Protein AF-A0A254SM49-F1 (afdb_monomer_lite)

Structure (mmCIF, N/CA/C/O backbone):
data_AF-A0A254SM49-F1
#
_entry.id   AF-A0A254SM49-F1
#
loop_
_atom_site.group_PDB
_atom_site.id
_atom_site.type_symbol
_atom_site.label_atom_id
_atom_site.label_alt_id
_atom_site.label_comp_id
_atom_site.label_asym_id
_atom_site.label_entity_id
_atom_site.label_seq_id
_atom_site.pdbx_PDB_ins_code
_atom_site.Cartn_x
_atom_site.Cartn_y
_atom_site.Cartn_z
_atom_site.occupancy
_atom_site.B_iso_or_equiv
_atom_site.auth_seq_id
_atom_site.auth_comp_id
_atom_site.auth_asym_id
_atom_site.auth_atom_id
_atom_site.pdbx_PDB_model_num
ATOM 1 N N . MET A 1 1 ? 2.654 16.480 -33.241 1.00 51.47 1 MET A N 1
ATOM 2 C CA . MET A 1 1 ? 3.332 15.206 -33.531 1.00 51.47 1 MET A CA 1
ATOM 3 C C . MET A 1 1 ? 2.911 14.262 -32.435 1.00 51.47 1 MET A C 1
ATOM 5 O O . MET A 1 1 ? 3.313 14.449 -31.296 1.00 51.47 1 MET A O 1
ATOM 9 N N . ILE A 1 2 ? 1.938 13.409 -32.737 1.00 61.47 2 ILE A N 1
ATOM 10 C CA . ILE A 1 2 ? 1.601 12.290 -31.869 1.00 61.47 2 ILE A CA 1
ATOM 11 C C . ILE A 1 2 ? 2.557 11.193 -32.319 1.00 61.47 2 ILE A C 1
ATOM 13 O O . ILE A 1 2 ? 2.415 10.618 -33.396 1.00 61.47 2 ILE A O 1
ATOM 17 N N . ASP A 1 3 ? 3.630 11.047 -31.557 1.00 65.56 3 ASP A N 1
ATOM 18 C CA . ASP A 1 3 ? 4.567 9.953 -31.724 1.00 65.56 3 ASP A CA 1
ATOM 19 C C . ASP A 1 3 ? 3.916 8.757 -31.025 1.00 65.56 3 ASP A C 1
ATOM 21 O O . ASP A 1 3 ? 3.943 8.640 -29.803 1.00 65.56 3 ASP A O 1
ATOM 25 N N . ASP A 1 4 ? 3.225 7.932 -31.818 1.00 82.25 4 ASP A N 1
ATOM 26 C CA . ASP A 1 4 ? 2.298 6.865 -31.393 1.00 82.25 4 ASP A CA 1
ATOM 27 C C . ASP A 1 4 ? 2.950 5.709 -30.602 1.00 82.25 4 ASP A C 1
ATOM 29 O O . ASP A 1 4 ? 2.346 4.646 -30.461 1.00 82.25 4 ASP A O 1
ATOM 33 N N . TYR A 1 5 ? 4.194 5.854 -30.138 1.00 84.88 5 TYR A N 1
ATOM 34 C CA . TYR A 1 5 ? 4.980 4.806 -29.471 1.00 84.88 5 TYR A CA 1
ATOM 35 C C . TYR A 1 5 ? 5.041 3.470 -30.241 1.00 84.88 5 TYR A C 1
ATOM 37 O O . TYR A 1 5 ? 5.413 2.444 -29.672 1.00 84.88 5 TYR A O 1
ATOM 45 N N . LYS A 1 6 ? 4.666 3.448 -31.531 1.00 86.44 6 LYS A N 1
ATOM 46 C CA . LYS A 1 6 ? 4.581 2.239 -32.376 1.00 86.44 6 LYS A CA 1
ATOM 47 C C . LYS A 1 6 ? 5.923 1.530 -32.518 1.00 86.44 6 LYS A C 1
ATOM 49 O O . LYS A 1 6 ? 5.968 0.337 -32.780 1.00 86.44 6 LYS A O 1
ATOM 54 N N . ASP A 1 7 ? 7.005 2.272 -32.356 1.00 85.25 7 ASP A N 1
ATOM 55 C CA . ASP A 1 7 ? 8.380 1.796 -32.365 1.00 85.25 7 ASP A CA 1
ATOM 56 C C . ASP A 1 7 ? 8.784 1.069 -31.071 1.00 85.25 7 ASP A C 1
ATOM 58 O O . ASP A 1 7 ? 9.742 0.296 -31.092 1.00 85.25 7 ASP A O 1
ATOM 62 N N . ILE A 1 8 ? 8.062 1.282 -29.962 1.00 86.38 8 ILE A N 1
ATOM 63 C CA . ILE A 1 8 ? 8.417 0.727 -28.648 1.00 86.38 8 ILE A CA 1
ATOM 64 C C . ILE A 1 8 ? 7.331 -0.119 -27.972 1.00 86.38 8 ILE A C 1
ATOM 66 O O . ILE A 1 8 ? 7.657 -0.900 -27.079 1.00 86.38 8 ILE A O 1
ATOM 70 N N . ILE A 1 9 ? 6.058 0.011 -28.356 1.00 88.75 9 ILE A N 1
ATOM 71 C CA . ILE A 1 9 ? 4.930 -0.606 -27.635 1.00 88.75 9 ILE A CA 1
ATOM 72 C C . ILE A 1 9 ? 4.926 -2.138 -27.705 1.00 88.75 9 ILE A C 1
ATOM 74 O O . ILE A 1 9 ? 4.572 -2.794 -26.726 1.00 88.75 9 ILE A O 1
ATOM 78 N N . ASP A 1 10 ? 5.388 -2.698 -28.823 1.00 88.81 10 ASP A N 1
ATOM 79 C CA . ASP A 1 10 ? 5.465 -4.145 -29.050 1.00 88.81 10 ASP A CA 1
ATOM 80 C C . ASP A 1 10 ? 6.827 -4.741 -28.650 1.00 88.81 10 ASP A C 1
ATOM 82 O O . ASP A 1 10 ? 7.077 -5.935 -28.845 1.00 88.81 10 ASP A O 1
ATOM 86 N N . LEU A 1 11 ? 7.736 -3.933 -28.087 1.00 86.69 11 LEU A N 1
ATOM 87 C CA . LEU A 1 11 ? 9.041 -4.429 -27.664 1.00 86.69 11 LEU A CA 1
ATOM 88 C C . LEU A 1 11 ? 8.904 -5.371 -26.458 1.00 86.69 11 LEU A C 1
ATOM 90 O O . LEU A 1 11 ? 8.193 -5.074 -25.492 1.00 86.69 11 LEU A O 1
ATOM 94 N N . PRO A 1 12 ? 9.631 -6.502 -26.454 1.00 86.31 12 PRO A N 1
ATOM 95 C CA . PRO A 1 12 ? 9.642 -7.388 -25.306 1.00 86.31 12 PRO A CA 1
ATOM 96 C C . PRO A 1 12 ? 10.266 -6.679 -24.103 1.00 86.31 12 PRO A C 1
ATOM 98 O O . PRO A 1 12 ? 11.292 -6.006 -24.208 1.00 86.31 12 PRO A O 1
ATOM 101 N N . TYR A 1 13 ? 9.681 -6.883 -22.921 1.00 82.44 13 TYR A N 1
ATOM 102 C CA . TYR A 1 13 ? 10.287 -6.390 -21.689 1.00 82.44 13 TYR A CA 1
ATOM 103 C C . TYR A 1 13 ? 11.689 -7.011 -21.527 1.00 82.44 13 TYR A C 1
ATOM 105 O O . TYR A 1 13 ? 11.801 -8.240 -21.591 1.00 82.44 13 TYR A O 1
ATOM 113 N N . PRO A 1 14 ? 12.740 -6.226 -21.222 1.00 82.56 14 PRO A N 1
ATOM 114 C CA . PRO A 1 14 ? 14.141 -6.665 -21.235 1.00 82.56 14 PRO A CA 1
ATOM 115 C C . PRO A 1 14 ? 14.518 -7.536 -20.016 1.00 82.56 14 PRO A C 1
ATOM 117 O O . PRO A 1 14 ? 15.490 -7.277 -19.311 1.00 82.56 14 PRO A O 1
ATOM 120 N N . ARG A 1 15 ? 13.734 -8.580 -19.696 1.00 72.00 15 ARG A N 1
ATOM 121 C CA . ARG A 1 15 ? 13.991 -9.460 -18.534 1.00 72.00 15 ARG A CA 1
ATOM 122 C C . ARG A 1 15 ? 15.214 -10.352 -18.736 1.00 72.00 15 ARG A C 1
ATOM 124 O O . ARG A 1 15 ? 15.779 -10.792 -17.741 1.00 72.00 15 ARG A O 1
ATOM 131 N N . ASN A 1 16 ? 15.548 -10.659 -19.985 1.00 73.81 16 ASN A N 1
ATOM 132 C CA . ASN A 1 16 ? 16.582 -11.607 -20.398 1.00 73.81 16 ASN A CA 1
ATOM 133 C C . ASN A 1 16 ? 17.760 -10.942 -21.128 1.00 73.81 16 ASN A C 1
ATOM 135 O O . ASN A 1 16 ? 18.714 -11.635 -21.468 1.00 73.81 16 ASN A O 1
ATOM 139 N N . ASP A 1 17 ? 17.719 -9.626 -21.352 1.00 84.19 17 ASP A N 1
ATOM 140 C CA . ASP A 1 17 ? 18.880 -8.890 -21.844 1.00 84.19 17 ASP A CA 1
ATOM 141 C C . ASP A 1 17 ? 19.902 -8.756 -20.706 1.00 84.19 17 ASP A C 1
ATOM 143 O O . ASP A 1 17 ? 19.701 -8.023 -19.734 1.00 84.19 17 ASP A O 1
ATOM 147 N N . TRP A 1 18 ? 21.003 -9.500 -20.820 1.00 76.50 18 TRP A N 1
ATOM 148 C CA . TRP A 1 18 ? 22.087 -9.511 -19.839 1.00 76.50 18 TRP A CA 1
ATOM 149 C C . TRP A 1 18 ? 22.707 -8.121 -19.633 1.00 76.50 18 TRP A C 1
ATOM 151 O O . TRP A 1 18 ? 23.022 -7.746 -18.503 1.00 76.50 18 TRP A O 1
ATOM 161 N N . ASN A 1 19 ? 22.831 -7.323 -20.699 1.00 84.81 19 ASN A N 1
ATOM 162 C CA . ASN A 1 19 ? 23.372 -5.967 -20.621 1.00 84.81 19 ASN A CA 1
ATOM 163 C C . ASN A 1 19 ? 22.433 -5.044 -19.828 1.00 84.81 19 ASN A C 1
ATOM 165 O O . ASN A 1 19 ? 22.891 -4.210 -19.046 1.00 84.81 19 ASN A O 1
ATOM 169 N N . PHE A 1 20 ? 21.119 -5.229 -19.977 1.00 84.69 20 PHE A N 1
ATOM 170 C CA . PHE A 1 20 ? 20.117 -4.506 -19.196 1.00 84.69 20 PHE A CA 1
ATOM 171 C C . PHE A 1 20 ? 20.118 -4.938 -17.723 1.00 84.69 20 PHE A C 1
ATOM 173 O O . PHE A 1 20 ? 20.151 -4.094 -16.828 1.00 84.69 20 PHE A O 1
ATOM 180 N N . LEU A 1 21 ? 20.128 -6.246 -17.454 1.00 84.19 21 LEU A N 1
ATOM 181 C CA . LEU A 1 21 ? 20.020 -6.790 -16.098 1.00 84.19 21 LEU A CA 1
ATOM 182 C C . LEU A 1 21 ? 21.266 -6.510 -15.241 1.00 84.19 21 LEU A C 1
ATOM 184 O O . LEU A 1 21 ? 21.143 -6.311 -14.033 1.00 84.19 21 LEU A O 1
ATOM 188 N N . MET A 1 22 ? 22.450 -6.446 -15.861 1.00 83.00 22 MET A N 1
ATOM 189 C CA . MET A 1 22 ? 23.697 -6.068 -15.189 1.00 83.00 22 MET A CA 1
ATOM 190 C C . MET A 1 22 ? 23.719 -4.580 -14.809 1.00 83.00 22 MET A C 1
ATOM 192 O O . MET A 1 22 ? 24.203 -4.229 -13.735 1.00 83.00 22 MET A O 1
ATOM 196 N N . LYS A 1 23 ? 23.158 -3.708 -15.659 1.00 89.25 23 LYS A N 1
ATOM 197 C CA . LYS A 1 23 ? 23.016 -2.268 -15.375 1.00 89.25 23 LYS A CA 1
ATOM 198 C C . LYS A 1 23 ? 21.899 -1.972 -14.371 1.00 89.25 23 LYS A C 1
ATOM 200 O O . LYS A 1 23 ? 22.012 -1.029 -13.592 1.00 89.25 23 LYS A O 1
ATOM 205 N N . HIS A 1 24 ? 20.837 -2.777 -14.377 1.00 87.12 24 HIS A N 1
ATOM 206 C CA . HIS A 1 24 ? 19.652 -2.608 -13.536 1.00 87.12 24 HIS A CA 1
ATOM 207 C C . HIS A 1 24 ? 19.318 -3.906 -12.782 1.00 87.12 24 HIS A C 1
ATOM 209 O O . HIS A 1 24 ? 18.345 -4.595 -13.115 1.00 87.12 24 HIS A O 1
ATOM 215 N N . PRO A 1 25 ? 20.105 -4.259 -11.749 1.00 87.81 25 PRO A N 1
ATOM 216 C CA . PRO A 1 25 ? 19.860 -5.465 -10.975 1.00 87.81 25 PRO A CA 1
ATOM 217 C C . PRO A 1 25 ? 18.499 -5.404 -10.273 1.00 87.81 25 PRO A C 1
ATOM 219 O O . PRO A 1 25 ? 18.100 -4.389 -9.697 1.00 87.81 25 PRO A O 1
ATOM 222 N N . ARG A 1 26 ? 17.771 -6.526 -10.293 1.00 87.06 26 ARG A N 1
ATOM 223 C CA . ARG A 1 26 ? 16.476 -6.652 -9.611 1.00 87.06 26 ARG A CA 1
ATOM 224 C C . ARG A 1 26 ? 16.673 -6.565 -8.100 1.00 87.06 26 ARG A C 1
ATOM 226 O O . ARG A 1 26 ? 17.464 -7.304 -7.518 1.00 87.06 26 ARG A O 1
ATOM 233 N N . MET A 1 27 ? 15.870 -5.733 -7.447 1.00 92.25 27 MET A N 1
ATOM 234 C CA . MET A 1 27 ? 15.808 -5.711 -5.990 1.00 92.25 27 MET A CA 1
ATOM 235 C C . MET A 1 27 ? 15.246 -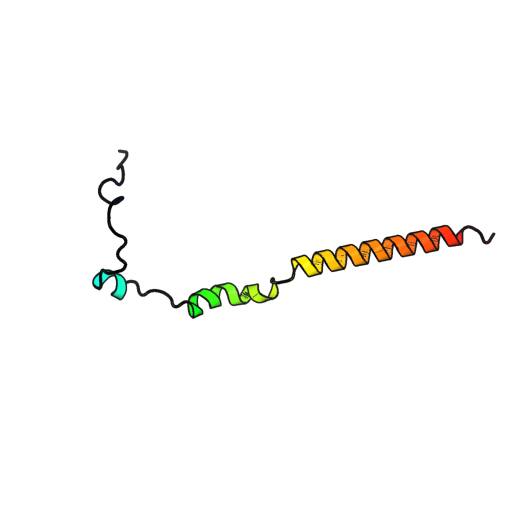7.038 -5.452 1.00 92.25 27 MET A C 1
ATOM 237 O O . MET A 1 27 ? 14.221 -7.533 -5.931 1.00 92.25 27 MET A O 1
ATOM 241 N N . SER A 1 28 ? 15.895 -7.606 -4.430 1.00 94.38 28 SER A N 1
ATOM 242 C CA . SER A 1 28 ? 15.420 -8.827 -3.768 1.00 94.38 28 SER A CA 1
ATOM 243 C C . SER A 1 28 ? 14.051 -8.621 -3.106 1.00 94.38 28 SER A C 1
ATOM 245 O O . SER A 1 28 ? 13.670 -7.507 -2.744 1.00 94.38 28 SER A O 1
ATOM 247 N N . VAL A 1 29 ? 13.288 -9.703 -2.921 1.00 92.88 29 VAL A N 1
ATOM 248 C CA . VAL A 1 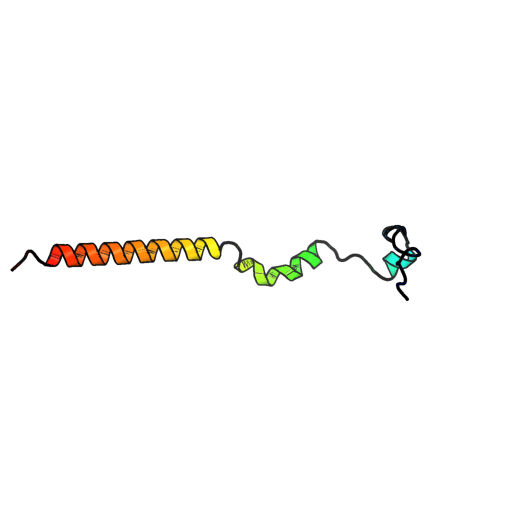29 ? 11.991 -9.662 -2.211 1.00 92.88 29 VAL A CA 1
ATOM 249 C C . VAL A 1 29 ? 12.159 -9.102 -0.794 1.00 92.88 29 VAL A C 1
ATOM 251 O O . VAL A 1 29 ? 11.388 -8.239 -0.389 1.00 92.88 29 VAL A O 1
ATOM 254 N N . ALA A 1 30 ? 13.195 -9.532 -0.069 1.00 95.50 30 ALA A N 1
ATOM 255 C CA . ALA A 1 30 ? 13.461 -9.074 1.293 1.00 95.50 30 ALA A CA 1
ATOM 256 C C . ALA A 1 30 ? 13.739 -7.562 1.364 1.00 95.50 30 ALA A C 1
ATOM 258 O O . ALA A 1 30 ? 13.201 -6.877 2.229 1.00 95.50 30 ALA A O 1
ATOM 259 N N . ASN A 1 31 ? 14.525 -7.018 0.428 1.00 95.00 31 ASN A N 1
ATOM 260 C CA . ASN A 1 31 ? 14.788 -5.577 0.380 1.00 95.00 31 ASN A CA 1
ATOM 261 C C . ASN A 1 31 ? 13.533 -4.779 0.007 1.00 95.00 31 ASN A C 1
ATOM 263 O O . ASN A 1 31 ? 13.303 -3.720 0.582 1.00 95.00 31 ASN A O 1
ATOM 267 N N . ARG A 1 32 ? 12.678 -5.320 -0.873 1.00 94.81 32 ARG A N 1
ATOM 268 C CA . ARG A 1 32 ? 11.358 -4.732 -1.147 1.00 94.81 32 ARG A CA 1
ATOM 269 C C . ARG A 1 32 ? 10.471 -4.719 0.100 1.00 94.81 32 ARG A C 1
ATOM 271 O O . ARG A 1 32 ? 9.832 -3.712 0.368 1.00 94.81 32 ARG A O 1
ATOM 278 N N . ALA A 1 33 ? 10.467 -5.793 0.892 1.00 93.12 33 ALA A N 1
ATOM 279 C CA . ALA A 1 33 ? 9.677 -5.873 2.122 1.00 93.12 33 ALA A CA 1
ATOM 280 C C . ALA A 1 33 ? 10.122 -4.854 3.186 1.00 93.12 33 ALA A C 1
ATOM 282 O O . ALA A 1 33 ? 9.281 -4.298 3.888 1.00 93.12 33 ALA A O 1
ATOM 283 N N . LYS A 1 34 ? 11.425 -4.549 3.274 1.00 93.81 34 LYS A N 1
ATOM 284 C CA . LYS A 1 34 ? 11.954 -3.550 4.220 1.00 93.81 34 LYS A CA 1
ATOM 285 C C . LYS A 1 34 ? 11.348 -2.157 4.041 1.00 93.81 34 LYS A C 1
ATOM 287 O O . LYS A 1 34 ? 11.186 -1.462 5.037 1.00 93.81 34 LYS A O 1
ATOM 292 N N . ILE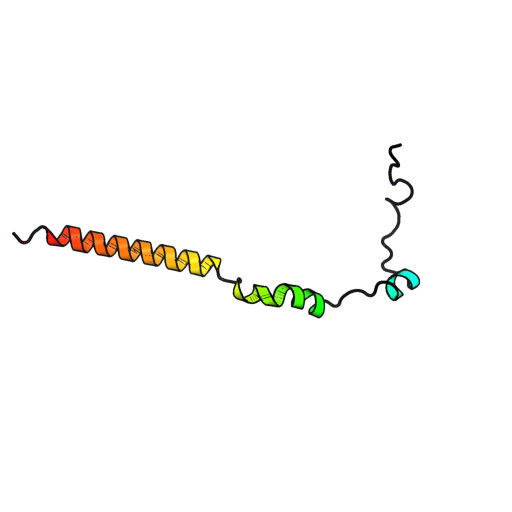 A 1 35 ? 10.957 -1.779 2.820 1.00 93.06 35 ILE A N 1
ATOM 293 C CA .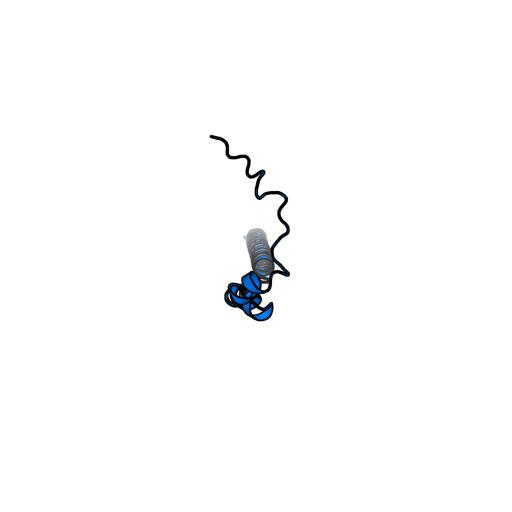 ILE A 1 35 ? 10.271 -0.503 2.536 1.00 93.06 35 ILE A CA 1
ATOM 294 C C . ILE A 1 35 ? 8.973 -0.386 3.353 1.00 93.06 35 ILE A C 1
ATOM 296 O O . ILE A 1 35 ? 8.612 0.697 3.800 1.00 93.06 35 ILE A O 1
ATOM 300 N N . PHE A 1 36 ? 8.306 -1.514 3.604 1.00 92.00 36 PHE A N 1
ATOM 301 C CA . PHE A 1 36 ? 7.046 -1.580 4.341 1.00 92.00 36 PHE A CA 1
ATOM 302 C C . PHE A 1 36 ? 7.223 -1.890 5.833 1.00 92.00 36 PHE A C 1
ATOM 304 O O . PHE A 1 36 ? 6.251 -1.849 6.583 1.00 92.00 36 PHE A O 1
ATOM 311 N N . SER A 1 37 ? 8.451 -2.162 6.291 1.00 89.81 37 SER A N 1
ATOM 312 C CA . SER A 1 37 ? 8.739 -2.455 7.701 1.00 89.81 37 SER A CA 1
ATOM 313 C C . SER A 1 37 ? 8.291 -1.347 8.669 1.00 89.81 37 SER A C 1
ATOM 315 O O . SER A 1 37 ? 7.762 -1.702 9.721 1.00 89.81 37 SER A O 1
ATOM 317 N N . PRO A 1 38 ? 8.438 -0.039 8.360 1.00 93.44 38 PRO A N 1
ATOM 318 C CA . PRO A 1 38 ? 7.973 1.032 9.248 1.00 93.44 38 PRO A CA 1
ATOM 319 C C . PRO A 1 38 ? 6.456 1.038 9.480 1.00 93.44 38 PRO A C 1
ATOM 321 O O . PRO A 1 38 ? 5.991 1.527 10.502 1.00 93.44 38 PRO A O 1
ATOM 324 N N . PHE A 1 39 ? 5.679 0.468 8.555 1.00 89.69 39 PHE A N 1
ATOM 325 C CA . PHE A 1 39 ? 4.217 0.437 8.620 1.00 89.69 39 PHE A CA 1
ATOM 326 C C . PHE A 1 39 ? 3.667 -0.873 9.193 1.00 89.69 39 PHE A C 1
ATOM 328 O O . PHE A 1 39 ? 2.454 -1.050 9.258 1.00 89.69 39 PHE A O 1
ATOM 335 N N . ALA A 1 40 ? 4.531 -1.793 9.638 1.00 88.94 40 ALA A N 1
ATOM 336 C CA . ALA A 1 40 ? 4.104 -3.085 10.173 1.00 88.94 40 ALA A CA 1
ATOM 337 C C . ALA A 1 40 ? 3.142 -2.947 11.370 1.00 88.94 40 ALA A C 1
ATOM 339 O O . ALA A 1 40 ? 2.229 -3.756 11.517 1.00 88.94 40 ALA A O 1
ATOM 340 N N . ALA A 1 41 ? 3.308 -1.894 12.176 1.00 86.81 41 ALA A N 1
ATOM 341 C CA . ALA A 1 41 ? 2.451 -1.590 13.321 1.00 86.81 41 ALA A CA 1
ATOM 342 C C . ALA A 1 41 ? 1.025 -1.141 12.943 1.00 86.81 41 ALA A C 1
ATOM 344 O O . ALA A 1 41 ? 0.138 -1.195 13.788 1.00 86.81 41 ALA A O 1
ATOM 345 N N . LEU A 1 42 ? 0.786 -0.717 11.693 1.00 88.62 42 LEU A N 1
ATOM 346 C CA . LEU A 1 42 ? -0.551 -0.324 11.225 1.00 88.62 42 LEU A CA 1
ATOM 347 C C . LEU A 1 42 ? -1.459 -1.528 10.947 1.00 88.62 42 LEU A C 1
ATOM 349 O O . LEU A 1 42 ? -2.668 -1.376 10.773 1.00 88.62 42 LEU A O 1
ATOM 353 N N . ARG A 1 43 ? -0.902 -2.739 10.904 1.00 88.50 43 ARG A N 1
ATOM 354 C CA . ARG A 1 43 ? -1.699 -3.957 10.786 1.00 88.50 43 ARG A CA 1
ATOM 355 C C . ARG A 1 43 ? -2.545 -4.138 12.049 1.00 88.50 43 ARG A C 1
ATOM 357 O O . ARG A 1 43 ? -2.001 -4.118 13.148 1.00 88.50 43 ARG A O 1
ATOM 364 N N . GLY A 1 44 ? -3.850 -4.356 11.903 1.00 87.56 44 GLY A N 1
ATOM 365 C CA . GLY A 1 44 ? -4.745 -4.500 13.057 1.00 87.56 44 GLY A CA 1
ATOM 366 C C . GLY A 1 44 ? -5.236 -3.167 13.644 1.00 87.56 44 GLY A C 1
ATOM 367 O O . GLY A 1 44 ? -5.939 -3.164 14.650 1.00 87.56 44 GLY A O 1
ATOM 368 N N . HIS A 1 45 ? -4.821 -2.023 13.083 1.00 91.25 45 HIS A N 1
ATOM 369 C CA . HIS A 1 45 ? -5.173 -0.709 13.624 1.00 91.25 45 HIS A CA 1
ATOM 370 C C . HIS A 1 45 ? -6.662 -0.383 13.445 1.00 91.25 45 HIS A C 1
ATOM 372 O O . HIS A 1 45 ? -7.275 0.175 14.349 1.00 91.25 45 HIS A O 1
ATOM 378 N N . ASN A 1 46 ? -7.260 -0.762 12.311 1.00 89.69 46 ASN A N 1
ATOM 379 C CA . ASN A 1 46 ? -8.682 -0.516 12.049 1.00 89.69 46 ASN A CA 1
ATOM 380 C C . ASN A 1 46 ? -9.579 -1.335 12.984 1.00 89.69 46 ASN A C 1
ATOM 382 O O . ASN A 1 46 ? -10.596 -0.840 13.454 1.00 89.69 46 ASN A O 1
ATOM 386 N N . GLU A 1 47 ? -9.174 -2.566 13.285 1.00 92.81 47 GLU A N 1
ATOM 387 C CA . GLU A 1 47 ? -9.853 -3.453 14.221 1.00 92.81 47 GLU A CA 1
ATOM 388 C C . GLU A 1 47 ? -9.823 -2.873 15.640 1.00 92.81 47 GLU A C 1
ATOM 390 O O . GLU A 1 47 ? -10.853 -2.843 16.304 1.00 92.81 47 GLU A O 1
ATOM 395 N N . LYS A 1 48 ? -8.679 -2.318 16.066 1.00 91.88 48 LYS A N 1
ATOM 396 C CA . LYS A 1 48 ? -8.571 -1.608 17.350 1.00 91.88 48 LYS A CA 1
ATOM 397 C C . LYS A 1 48 ? -9.438 -0.351 17.410 1.00 91.88 48 LYS A C 1
ATOM 399 O O . LYS A 1 48 ? -10.052 -0.101 18.438 1.00 91.88 48 LYS A O 1
ATOM 404 N N . ILE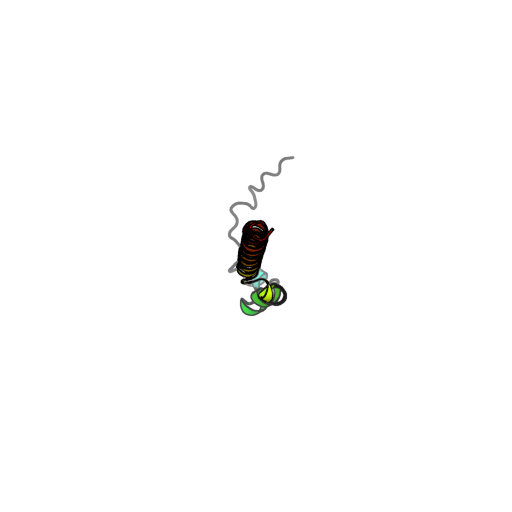 A 1 49 ? -9.505 0.429 16.325 1.00 93.50 49 ILE A N 1
ATOM 405 C CA . ILE A 1 49 ? -10.400 1.596 16.259 1.00 93.50 49 ILE A CA 1
ATOM 406 C C . ILE A 1 49 ? -11.856 1.161 16.456 1.00 93.50 49 ILE A C 1
ATOM 408 O O . ILE A 1 49 ? -12.575 1.791 17.227 1.00 93.50 49 ILE A O 1
ATOM 412 N N . ALA A 1 50 ? -12.284 0.101 15.766 1.00 95.00 50 ALA A N 1
ATOM 413 C CA . ALA A 1 50 ? -13.642 -0.414 15.892 1.00 95.00 50 ALA A CA 1
ATOM 414 C C . ALA A 1 50 ? -13.928 -0.899 17.321 1.00 95.00 50 ALA A C 1
ATOM 416 O O . ALA A 1 50 ? -14.941 -0.519 17.892 1.00 95.00 50 ALA A O 1
ATOM 417 N N . GLU A 1 51 ? -13.009 -1.653 17.931 1.00 94.44 51 GLU A N 1
ATOM 418 C CA . GLU A 1 51 ? -13.136 -2.117 19.318 1.00 94.44 51 GLU A CA 1
ATOM 419 C C . GLU A 1 51 ? -13.308 -0.954 20.308 1.00 94.44 51 GLU A C 1
ATOM 421 O O . GLU A 1 51 ? -14.206 -0.986 21.146 1.00 94.44 51 GLU A O 1
ATOM 426 N N . THR A 1 52 ? -12.495 0.101 20.189 1.00 93.56 52 THR A N 1
ATOM 427 C CA . THR A 1 52 ? -12.622 1.292 21.045 1.00 93.56 52 THR A CA 1
ATOM 428 C C . THR A 1 52 ? -13.945 2.029 20.820 1.00 93.56 52 THR A C 1
ATOM 430 O O . THR A 1 52 ? -14.526 2.543 21.772 1.00 93.56 52 THR A O 1
ATOM 433 N N . ALA A 1 53 ? -14.441 2.083 19.580 1.00 95.06 53 ALA A N 1
ATOM 434 C CA . ALA A 1 53 ? -15.730 2.701 19.284 1.00 95.06 53 ALA A CA 1
ATOM 435 C C . ALA A 1 53 ? -16.896 1.937 19.934 1.00 95.06 53 ALA A C 1
ATOM 437 O O . ALA A 1 53 ? -17.763 2.566 20.535 1.00 95.06 53 ALA A O 1
ATOM 438 N N . GLU A 1 54 ? -16.891 0.603 19.864 1.00 94.25 54 GLU A N 1
ATOM 439 C CA . GLU A 1 54 ? -17.902 -0.239 20.519 1.00 94.25 54 GLU A CA 1
ATOM 440 C C . GLU A 1 54 ? -17.864 -0.075 22.047 1.00 94.25 54 GLU A C 1
ATOM 442 O O . GLU A 1 54 ? -18.900 0.170 22.660 1.00 94.25 54 GLU A O 1
ATOM 447 N N . GLN A 1 55 ? -16.671 -0.103 22.659 1.00 94.44 55 GLN A N 1
ATOM 448 C CA . GLN A 1 55 ? -16.505 0.115 24.105 1.00 94.44 55 GLN A CA 1
ATOM 449 C C . GLN A 1 55 ? -17.086 1.461 24.554 1.00 94.44 55 GLN A C 1
ATOM 451 O O . GLN A 1 55 ? -17.839 1.517 25.521 1.00 94.44 55 GLN A O 1
ATOM 456 N N . HIS A 1 56 ? -16.803 2.536 23.815 1.00 93.62 56 HIS A N 1
ATOM 457 C CA . HIS A 1 56 ? -17.321 3.866 24.129 1.00 93.62 56 HIS A CA 1
ATOM 458 C C . HIS A 1 56 ? -18.854 3.949 23.998 1.00 93.62 56 HIS A C 1
ATOM 460 O O . HIS A 1 56 ? -19.519 4.661 24.755 1.00 93.62 56 HIS A O 1
ATOM 466 N N . LEU A 1 57 ? -19.447 3.242 23.029 1.00 93.75 57 LEU A N 1
ATOM 467 C CA . LEU A 1 57 ? -20.904 3.166 22.897 1.00 93.75 57 LEU A CA 1
ATOM 468 C C . LEU A 1 57 ? -21.527 2.422 24.082 1.00 93.75 57 LEU A C 1
ATOM 470 O O . LEU A 1 57 ? -22.505 2.915 24.648 1.00 93.75 57 LEU A O 1
ATOM 474 N N . ASP A 1 58 ? -20.945 1.296 24.487 1.00 92.88 58 ASP A N 1
ATOM 475 C CA . ASP A 1 58 ? -21.406 0.519 25.638 1.00 92.88 58 ASP A CA 1
ATOM 476 C C . ASP A 1 58 ? -21.287 1.303 26.952 1.00 92.88 58 ASP A C 1
ATOM 478 O O . ASP A 1 58 ? -22.241 1.327 27.732 1.00 92.88 58 ASP A O 1
ATOM 482 N N . GLU A 1 59 ? -20.175 2.012 27.167 1.00 90.81 59 GLU A N 1
ATOM 483 C CA . GLU A 1 59 ? -19.986 2.919 28.307 1.00 90.81 59 GLU A CA 1
ATOM 484 C C . GLU A 1 59 ? -21.074 4.000 28.331 1.00 90.81 59 GLU A C 1
ATOM 486 O O . GLU A 1 59 ? -21.793 4.138 29.321 1.00 90.81 59 GLU A O 1
ATOM 491 N N . SER A 1 60 ? -21.292 4.688 27.205 1.00 89.12 60 SER A N 1
ATOM 492 C CA . SER A 1 60 ? -22.312 5.742 27.103 1.00 89.12 60 SER A CA 1
ATOM 493 C C . SER A 1 60 ? -23.746 5.231 27.298 1.00 89.12 60 SER A C 1
ATOM 495 O O . SER A 1 60 ? -24.632 5.962 27.754 1.00 89.12 60 SER A O 1
ATOM 497 N N . ARG A 1 61 ? -24.003 3.969 26.930 1.00 88.75 61 ARG A N 1
ATOM 498 C CA . ARG A 1 61 ? -25.288 3.304 27.145 1.00 88.75 61 ARG A CA 1
ATOM 499 C C . ARG A 1 61 ? -25.467 2.950 28.613 1.00 88.75 61 ARG A C 1
ATOM 501 O O . ARG A 1 61 ? -26.557 3.157 29.139 1.00 88.75 61 ARG A O 1
ATOM 508 N N . ALA A 1 62 ? -24.426 2.420 29.251 1.00 88.00 62 ALA A N 1
ATOM 509 C CA . ALA A 1 62 ? -24.450 2.114 30.669 1.00 88.00 62 ALA A CA 1
ATOM 510 C C . ALA A 1 62 ? -24.738 3.389 31.463 1.00 88.00 62 ALA A C 1
ATOM 512 O O . ALA A 1 62 ? -25.710 3.403 32.207 1.00 88.00 62 ALA A O 1
ATOM 513 N N . GLU A 1 63 ? -23.978 4.468 31.243 1.00 84.25 63 GLU A N 1
ATOM 514 C CA . GLU A 1 63 ? -24.176 5.771 31.900 1.00 84.25 63 GLU A CA 1
ATOM 515 C C . GLU A 1 63 ? -25.624 6.266 31.789 1.00 84.25 63 GLU A C 1
ATOM 517 O O . GLU A 1 63 ? -26.242 6.570 32.80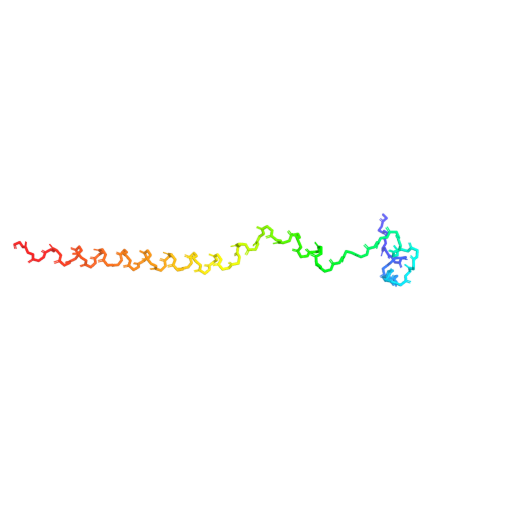6 1.00 84.25 63 GLU A O 1
ATOM 522 N N . ARG A 1 64 ? -26.219 6.223 30.588 1.00 80.50 64 ARG A N 1
ATOM 523 C CA . ARG A 1 64 ? -27.644 6.552 30.403 1.00 80.50 64 ARG A CA 1
ATOM 524 C C . ARG A 1 64 ? -28.583 5.683 31.232 1.00 80.50 64 ARG A C 1
ATOM 526 O O . ARG A 1 64 ? -29.552 6.199 31.773 1.00 80.50 64 ARG A O 1
ATOM 533 N N . MET A 1 65 ? -28.323 4.380 31.319 1.00 83.38 65 MET A N 1
ATOM 534 C CA . MET A 1 65 ? -29.148 3.479 32.127 1.00 83.38 65 MET A CA 1
ATOM 535 C C . MET A 1 65 ? -29.050 3.801 33.624 1.00 83.38 65 MET A C 1
ATOM 537 O O . MET A 1 65 ? -30.063 3.736 34.318 1.00 83.38 65 MET A O 1
ATOM 541 N N . TRP A 1 66 ? -27.859 4.155 34.121 1.00 76.69 66 TRP A N 1
ATOM 542 C CA . TRP A 1 66 ? -27.676 4.589 35.510 1.00 76.69 66 TRP A CA 1
ATOM 543 C C . TRP A 1 66 ? -28.428 5.900 35.782 1.00 76.69 66 TRP A C 1
ATOM 545 O O . TRP A 1 66 ? -29.159 5.971 36.770 1.00 76.69 66 TRP A O 1
ATOM 555 N N . ASP A 1 67 ? -28.331 6.880 34.878 1.00 78.38 67 ASP A N 1
ATOM 556 C CA . ASP A 1 67 ? -29.029 8.169 34.981 1.00 78.38 67 ASP A CA 1
ATOM 557 C C . ASP A 1 67 ? -30.561 8.012 34.964 1.00 78.38 67 ASP A C 1
ATOM 559 O O . ASP A 1 67 ? -31.258 8.621 35.775 1.00 78.38 67 ASP A O 1
ATOM 563 N N . GLU A 1 68 ? -31.096 7.162 34.080 1.00 73.19 68 GLU A N 1
ATOM 564 C CA . GLU A 1 68 ? -32.536 6.876 33.990 1.00 73.19 68 GLU A CA 1
ATOM 565 C C . GLU A 1 68 ? -33.065 6.155 35.241 1.00 73.19 68 GLU A C 1
ATOM 567 O O . GLU A 1 68 ? -34.183 6.419 35.677 1.00 73.19 68 GLU A O 1
ATOM 572 N N . SER A 1 69 ? -32.257 5.285 35.856 1.00 71.81 69 SER A N 1
ATOM 573 C CA . SER A 1 69 ? -32.625 4.567 37.085 1.00 71.81 69 SER A CA 1
ATOM 574 C C . SER A 1 69 ? -32.539 5.412 38.365 1.00 71.81 69 SER A C 1
ATOM 576 O O . SER A 1 69 ? -33.093 5.026 39.391 1.00 71.81 69 SER A O 1
ATOM 578 N N . GLY A 1 70 ? -31.852 6.559 38.319 1.00 63.25 70 GLY A N 1
ATOM 579 C CA . GLY A 1 70 ? -31.643 7.451 39.463 1.00 63.25 70 GLY A CA 1
ATOM 580 C C . GLY A 1 70 ? -32.771 8.459 39.714 1.00 63.25 70 GLY A C 1
ATOM 581 O O . GLY A 1 70 ? -32.660 9.265 40.635 1.00 63.25 70 GLY A O 1
ATOM 582 N N . PHE A 1 71 ? -33.838 8.447 38.907 1.00 56.16 71 PHE A N 1
ATOM 583 C CA . PHE A 1 71 ? -34.944 9.412 38.994 1.00 56.16 71 PHE A CA 1
ATOM 584 C C . PHE A 1 71 ? -36.125 8.949 39.875 1.00 56.16 71 PHE A C 1
ATOM 586 O O . PHE A 1 71 ? -36.996 9.757 40.184 1.00 56.16 71 PHE A O 1
ATOM 593 N N . ASP A 1 72 ? -36.150 7.686 40.317 1.00 59.25 72 ASP A N 1
ATOM 594 C CA . ASP A 1 72 ? -37.286 7.100 41.056 1.00 59.25 72 ASP A CA 1
ATOM 595 C C . ASP A 1 72 ? -37.156 7.132 42.599 1.00 59.25 72 ASP A C 1
ATOM 597 O O . ASP A 1 72 ? -38.025 6.607 43.292 1.00 59.25 72 ASP A O 1
ATOM 601 N N . ASP A 1 73 ? -36.113 7.758 43.159 1.00 58.53 73 ASP A N 1
ATOM 602 C CA . ASP A 1 73 ? -35.895 7.853 44.617 1.00 58.53 73 ASP A CA 1
ATOM 603 C C . ASP A 1 73 ? -36.032 9.317 45.101 1.00 58.53 73 ASP A C 1
ATOM 605 O O . ASP A 1 73 ? -35.052 9.983 45.445 1.00 58.53 73 ASP A O 1
ATOM 609 N N . ALA A 1 74 ? -37.261 9.854 45.056 1.00 51.28 74 ALA A N 1
ATOM 610 C CA . ALA A 1 74 ? -37.650 11.152 45.633 1.00 51.28 74 ALA A CA 1
ATOM 611 C C . ALA A 1 74 ? -39.087 11.142 46.182 1.00 51.28 74 ALA A C 1
ATOM 613 O O . ALA A 1 74 ? -40.003 10.676 45.466 1.00 51.28 74 ALA A O 1
#

Secondary structure (DSSP, 8-state):
-----TTTTTPPPSSS-HHHHHHSPPPPHHHHHHTTGGGGGGTTHHHHHHHHHHHHHHHHHHHHHHHHHTTS--

Foldseek 3Di:
DPPVCPVPPPDDDPPPVPVVCVVPPDDDPVNVVVVCVVVPVVVCVVVVVVVVVVVVVVVVVVVVVVVVVVPPPD

Sequence (74 aa):
MIDDYKDIIDLPYPRNDWNFLMKHPRMSVANRAKIFSPFAALRGHNEKIAETAEQHLDESRAERMWDESGFDDA

pLDDT: mean 84.64, std 10.88, range [51.28, 95.5]

Radius of gyration: 30.13 Å; chains: 1; bounding box: 61×27×79 Å